Protein AF-A0A9D7DU25-F1 (afdb_monomer)

Nearest PDB structures (foldseek):
  1uz5-assembly1_A  TM=8.873E-01  e=1.685E-05  Pyrococcus horikoshii OT3
  2nqr-assembly1_B  TM=8.112E-01  e=4.803E-06  Escherichia coli
  2nro-assembly1_B  TM=7.816E-01  e=1.211E-05  Escherichia coli
  1t3e-assembly1_A  TM=9.103E-01  e=1.394E-04  Rattus norvegicus
  1g8l-assembly1_B  TM=7.821E-01  e=3.261E-05  Escherichia coli

Foldseek 3Di:
DEEEEEDPQEDDPPDDHDPSHDYPPPVVVVQVVVVVVVNPDYHYHYAYPDPVRSVVRVVVRLVPDQWYFYHYDDDPPDDPPDDRDGHGNDDDDDD

Structure (mmCIF, N/CA/C/O backbone):
data_AF-A0A9D7DU25-F1
#
_entry.id   AF-A0A9D7DU25-F1
#
loop_
_atom_site.group_PDB
_atom_site.id
_atom_site.type_symbol
_atom_site.label_atom_id
_atom_site.label_alt_id
_atom_site.label_comp_id
_atom_site.label_asym_id
_atom_site.label_entity_id
_atom_site.label_seq_id
_atom_site.pdbx_PDB_ins_code
_atom_site.Cartn_x
_atom_site.Cartn_y
_atom_site.Cartn_z
_atom_site.occupancy
_atom_site.B_iso_or_equiv
_atom_site.auth_seq_id
_atom_site.auth_comp_id
_atom_site.auth_asym_id
_atom_site.auth_atom_id
_atom_site.pdbx_PDB_model_num
ATOM 1 N N . MET A 1 1 ? -6.248 4.552 8.624 1.00 85.44 1 MET A N 1
ATOM 2 C CA . MET A 1 1 ? -5.048 3.680 8.504 1.00 85.44 1 MET A CA 1
ATOM 3 C C . MET A 1 1 ? -4.391 3.951 7.158 1.00 85.44 1 MET A C 1
ATOM 5 O O . MET A 1 1 ? -5.100 4.348 6.243 1.00 85.44 1 MET A O 1
ATOM 9 N N . ALA A 1 2 ? -3.080 3.753 7.019 1.00 89.56 2 ALA A N 1
ATOM 10 C CA . ALA A 1 2 ? -2.384 3.869 5.741 1.00 89.56 2 ALA A CA 1
ATOM 11 C C . ALA A 1 2 ? -1.564 2.615 5.403 1.00 89.56 2 ALA A C 1
ATOM 13 O O . ALA A 1 2 ? -0.956 1.997 6.280 1.00 89.56 2 ALA A O 1
ATOM 14 N N . LEU A 1 3 ? -1.528 2.274 4.118 1.00 88.38 3 LEU A N 1
ATOM 15 C CA . LEU A 1 3 ? -0.688 1.245 3.521 1.00 88.38 3 LEU A CA 1
ATOM 16 C C . LEU A 1 3 ? 0.363 1.907 2.629 1.00 88.38 3 LEU A C 1
ATOM 18 O O . LEU A 1 3 ? 0.022 2.661 1.722 1.00 88.38 3 LEU A O 1
ATOM 22 N N . VAL A 1 4 ? 1.635 1.609 2.860 1.00 88.12 4 VAL A N 1
ATOM 23 C CA . VAL A 1 4 ? 2.750 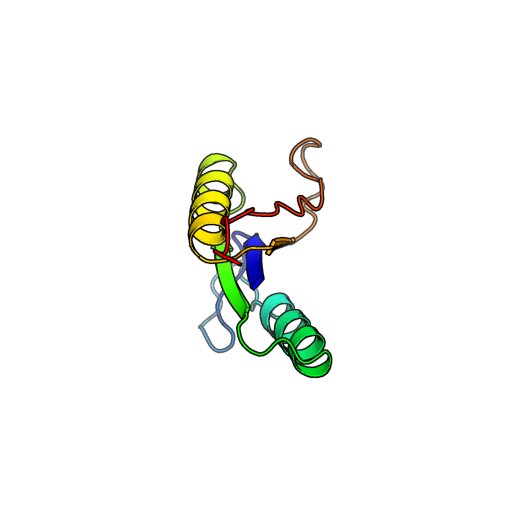2.031 2.009 1.00 88.12 4 VAL A CA 1
ATOM 24 C C . VAL A 1 4 ? 3.223 0.817 1.223 1.00 88.12 4 VAL A C 1
ATOM 26 O O . VAL A 1 4 ? 3.803 -0.111 1.784 1.00 88.12 4 VAL A O 1
ATOM 29 N N . ILE A 1 5 ? 2.945 0.811 -0.074 1.00 86.12 5 ILE A N 1
ATOM 30 C CA . ILE A 1 5 ? 3.330 -0.262 -0.980 1.00 86.12 5 ILE A CA 1
ATOM 31 C C . ILE A 1 5 ? 4.723 0.040 -1.545 1.00 86.12 5 ILE A C 1
ATOM 33 O O . ILE A 1 5 ? 4.929 1.132 -2.077 1.00 86.12 5 ILE A O 1
ATOM 37 N N . THR A 1 6 ? 5.675 -0.890 -1.450 1.00 84.12 6 THR A N 1
ATOM 38 C CA . THR A 1 6 ? 7.030 -0.711 -2.001 1.00 84.12 6 THR A CA 1
ATOM 39 C C . THR A 1 6 ? 7.320 -1.692 -3.129 1.00 84.12 6 THR A C 1
ATOM 41 O O . THR A 1 6 ? 7.087 -2.894 -3.000 1.00 84.12 6 THR A O 1
ATOM 44 N N . GLY A 1 7 ? 7.858 -1.174 -4.228 1.00 78.31 7 GLY A N 1
ATOM 45 C CA . GLY A 1 7 ? 8.258 -1.965 -5.390 1.00 78.31 7 GLY A CA 1
ATOM 46 C C . GLY A 1 7 ? 8.389 -1.067 -6.610 1.00 78.31 7 GLY A C 1
ATOM 47 O O . GLY A 1 7 ? 7.432 -0.407 -7.011 1.00 78.31 7 GLY A O 1
ATOM 48 N N . SER A 1 8 ? 9.585 -1.002 -7.183 1.00 78.50 8 SER A N 1
ATOM 49 C CA . SER A 1 8 ? 9.861 -0.228 -8.403 1.00 78.50 8 SER A CA 1
ATOM 50 C C . SER A 1 8 ? 9.195 -0.812 -9.653 1.00 78.50 8 SER A C 1
ATOM 52 O O . SER A 1 8 ? 8.994 -0.104 -10.636 1.00 78.50 8 SER A O 1
ATOM 54 N N . GLU A 1 9 ? 8.854 -2.093 -9.597 1.00 78.56 9 GLU A N 1
ATOM 55 C CA . GLU A 1 9 ? 8.199 -2.889 -10.628 1.00 78.56 9 GLU A CA 1
ATOM 56 C C . GLU A 1 9 ? 6.672 -2.736 -10.634 1.00 78.56 9 GLU A C 1
ATOM 58 O O . GLU A 1 9 ? 6.021 -3.137 -11.595 1.00 78.56 9 GLU A O 1
ATOM 63 N N . LEU A 1 10 ? 6.086 -2.172 -9.574 1.00 80.00 10 LEU A N 1
ATOM 64 C CA . LEU A 1 10 ? 4.640 -2.161 -9.377 1.00 80.00 10 LEU A CA 1
ATOM 65 C C . LEU A 1 10 ? 3.967 -1.035 -10.166 1.00 80.00 10 LEU A C 1
ATOM 67 O O . LEU A 1 10 ? 4.303 0.142 -10.019 1.00 80.00 10 LEU A O 1
ATOM 71 N N . VAL A 1 11 ? 2.946 -1.391 -10.941 1.00 81.38 11 VAL A N 1
ATOM 72 C CA . VAL A 1 11 ? 2.057 -0.443 -11.625 1.00 81.38 11 VAL A CA 1
ATOM 73 C C . VAL A 1 11 ? 0.591 -0.708 -11.288 1.00 81.38 11 VAL A C 1
ATOM 75 O O . VAL A 1 11 ? 0.217 -1.798 -10.858 1.00 81.38 11 VAL A O 1
ATOM 78 N N . ALA A 1 12 ? -0.264 0.301 -11.466 1.00 79.06 12 ALA A N 1
ATOM 79 C CA . ALA A 1 12 ? -1.695 0.159 -1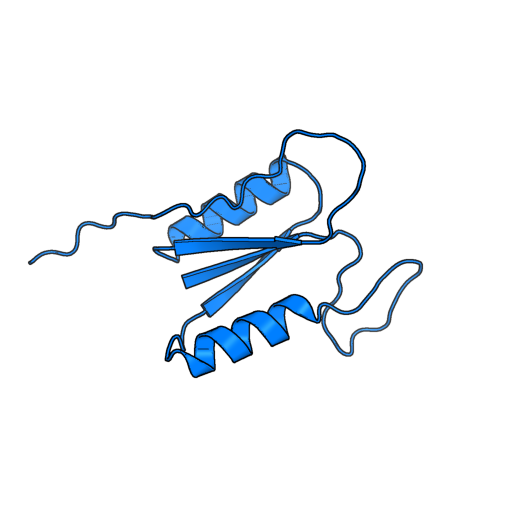1.206 1.00 79.06 12 ALA A CA 1
ATOM 80 C C . ALA A 1 12 ? -2.314 -0.947 -12.089 1.00 79.06 12 ALA A C 1
ATOM 82 O O . ALA A 1 12 ? -1.960 -1.044 -13.269 1.00 79.06 12 ALA A O 1
ATOM 83 N N . PRO A 1 13 ? -3.250 -1.763 -11.567 1.00 79.88 13 PRO A N 1
ATOM 84 C CA . PRO A 1 13 ? -3.952 -2.745 -12.383 1.00 79.88 13 PRO A CA 1
ATOM 85 C C . PRO A 1 13 ? -4.634 -2.105 -13.590 1.00 79.88 13 PRO A C 1
ATOM 87 O O . PRO A 1 13 ? -5.274 -1.060 -13.476 1.00 79.88 13 PRO A O 1
ATOM 90 N N . GLY A 1 14 ? -4.485 -2.739 -14.752 1.00 81.12 14 GLY A N 1
ATOM 91 C CA . GLY A 1 14 ? -5.030 -2.245 -16.018 1.00 81.12 14 GLY A CA 1
ATOM 92 C C . GLY A 1 14 ? -4.149 -1.223 -16.742 1.00 81.12 14 GLY A C 1
ATOM 93 O O . GLY A 1 14 ? -4.432 -0.908 -17.896 1.00 81.12 14 GLY A O 1
ATOM 94 N N . ALA A 1 15 ? -3.060 -0.744 -16.129 1.00 83.50 15 ALA A N 1
ATOM 95 C CA . ALA A 1 15 ? -2.046 0.016 -16.852 1.00 83.50 15 ALA A CA 1
ATOM 96 C C . ALA A 1 15 ? -1.239 -0.909 -17.790 1.00 83.50 15 ALA A C 1
ATOM 98 O O . ALA A 1 15 ? -1.019 -2.078 -17.444 1.00 83.50 15 ALA A O 1
ATOM 99 N N . PRO A 1 16 ? -0.766 -0.412 -18.950 1.00 84.25 16 PRO A N 1
ATOM 100 C CA . PRO A 1 16 ? 0.171 -1.149 -19.794 1.00 84.25 16 PRO A CA 1
ATOM 101 C C . PRO A 1 16 ? 1.435 -1.508 -19.006 1.00 84.25 16 PRO A C 1
ATOM 103 O O . PRO A 1 16 ? 1.997 -0.652 -18.322 1.00 84.25 16 PRO A O 1
ATOM 106 N N . LEU A 1 17 ? 1.877 -2.762 -19.104 1.00 85.88 17 LEU A N 1
ATOM 107 C CA . LEU A 1 17 ? 3.117 -3.221 -18.479 1.00 85.88 17 LEU A CA 1
ATOM 108 C C . LEU A 1 17 ? 4.305 -2.887 -19.387 1.00 85.88 17 LEU A C 1
ATOM 110 O O . LEU A 1 17 ? 4.311 -3.261 -20.559 1.00 85.88 17 LEU A O 1
ATOM 114 N N . GLY A 1 18 ? 5.299 -2.187 -18.845 1.00 81.69 18 GLY A N 1
ATOM 115 C CA . GLY A 1 18 ? 6.632 -2.094 -19.434 1.00 81.69 18 GLY A CA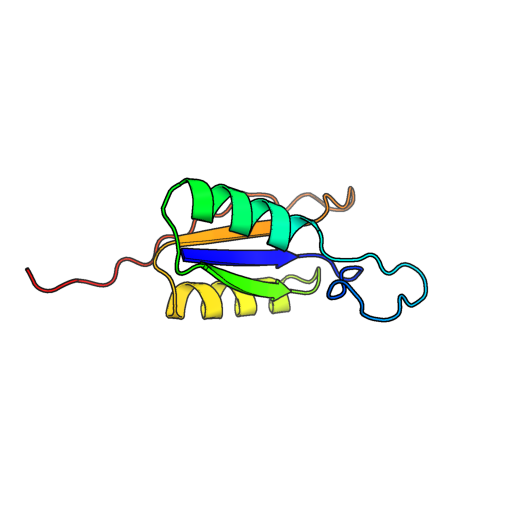 1
ATOM 116 C C . GLY A 1 18 ? 7.505 -3.302 -19.083 1.00 81.69 18 GLY A C 1
ATOM 117 O O . GLY A 1 18 ? 7.100 -4.193 -18.331 1.00 81.69 18 GLY A O 1
ATOM 118 N N . ASP A 1 19 ? 8.733 -3.313 -19.597 1.00 78.38 19 ASP A N 1
ATOM 119 C CA . ASP A 1 19 ? 9.694 -4.377 -19.303 1.00 78.38 19 ASP A CA 1
ATOM 120 C C . ASP A 1 19 ? 9.970 -4.468 -17.793 1.00 78.38 19 ASP A C 1
ATOM 122 O O . ASP A 1 19 ? 10.276 -3.472 -17.135 1.00 78.38 19 ASP A O 1
ATOM 126 N N . ALA A 1 20 ? 9.849 -5.684 -17.251 1.00 82.06 20 ALA A N 1
ATOM 127 C CA . ALA A 1 20 ? 9.995 -6.013 -15.830 1.00 82.06 20 ALA A CA 1
ATOM 128 C C . ALA A 1 20 ? 8.972 -5.364 -14.868 1.00 82.06 20 ALA A C 1
ATOM 130 O O . ALA A 1 20 ? 9.190 -5.389 -13.657 1.00 82.06 20 ALA A O 1
ATOM 131 N N . GLN A 1 21 ? 7.851 -4.826 -15.367 1.00 84.12 21 GLN A N 1
ATOM 132 C CA . GLN A 1 21 ? 6.754 -4.338 -14.522 1.00 84.12 21 GLN A CA 1
ATOM 133 C C . GLN A 1 21 ? 5.693 -5.413 -14.262 1.00 84.12 21 GLN A C 1
ATOM 135 O O . GLN A 1 21 ? 5.426 -6.270 -15.104 1.00 84.12 21 GLN A O 1
ATOM 140 N N . ILE A 1 22 ? 5.044 -5.328 -13.103 1.00 84.31 22 ILE A N 1
ATOM 141 C CA . ILE A 1 22 ? 3.925 -6.183 -12.697 1.00 84.31 22 ILE A CA 1
ATOM 142 C C . ILE A 1 22 ? 2.805 -5.329 -12.091 1.00 84.31 22 ILE A C 1
ATOM 144 O O . ILE A 1 22 ? 3.044 -4.244 -11.557 1.00 84.31 22 ILE A O 1
ATOM 148 N N . TRP A 1 23 ? 1.563 -5.807 -12.152 1.00 84.56 23 TRP A N 1
ATOM 149 C CA . TRP A 1 23 ? 0.447 -5.115 -11.505 1.00 84.56 23 TRP A CA 1
ATOM 150 C C . TRP A 1 23 ? 0.509 -5.238 -9.977 1.00 84.56 23 TRP A C 1
ATOM 152 O O . TRP A 1 23 ? 0.800 -6.302 -9.433 1.00 84.56 23 TRP A O 1
ATOM 162 N N . ASP A 1 24 ? 0.168 -4.154 -9.282 1.00 84.25 24 ASP A N 1
ATOM 163 C CA . ASP A 1 24 ? 0.004 -4.119 -7.828 1.00 84.25 24 ASP A CA 1
ATOM 164 C C . ASP A 1 24 ? -1.269 -4.874 -7.419 1.00 84.25 24 ASP A C 1
ATOM 166 O O . ASP A 1 24 ? -2.361 -4.310 -7.400 1.00 84.25 24 ASP A O 1
ATOM 170 N N . SER A 1 25 ? -1.138 -6.163 -7.098 1.00 81.00 25 SER A N 1
ATOM 171 C CA . SER A 1 25 ? -2.219 -6.982 -6.529 1.00 81.00 25 SER A CA 1
ATOM 172 C C . SER A 1 25 ? -2.322 -6.857 -5.007 1.00 81.00 25 SER A C 1
ATOM 174 O O . SER A 1 25 ? -3.399 -7.028 -4.431 1.00 81.00 25 SER A O 1
ATOM 176 N N . ASN A 1 26 ? -1.204 -6.562 -4.340 1.00 80.75 26 ASN A N 1
ATOM 177 C CA . ASN A 1 26 ? -1.102 -6.601 -2.882 1.00 80.75 26 ASN A CA 1
ATOM 178 C C . ASN A 1 26 ? -1.928 -5.501 -2.229 1.00 80.75 26 ASN A C 1
ATOM 180 O O . ASN A 1 26 ? -2.579 -5.753 -1.216 1.00 80.75 26 ASN A O 1
ATOM 184 N N . ARG A 1 27 ? -1.951 -4.301 -2.819 1.00 83.69 27 ARG A N 1
ATOM 185 C CA . ARG A 1 27 ? -2.810 -3.216 -2.342 1.00 83.69 27 ARG A CA 1
ATOM 186 C C . ARG A 1 27 ? -4.273 -3.629 -2.312 1.00 83.69 27 ARG A C 1
ATOM 188 O O . ARG A 1 27 ? -4.940 -3.411 -1.312 1.00 83.69 27 ARG A O 1
ATOM 195 N N . PHE A 1 28 ? -4.759 -4.246 -3.383 1.00 84.12 28 PHE A N 1
ATOM 196 C CA . PHE A 1 28 ? -6.165 -4.628 -3.504 1.00 84.12 28 PHE A CA 1
ATOM 197 C C . PHE A 1 28 ? -6.528 -5.732 -2.516 1.00 84.12 28 PHE A C 1
ATOM 199 O O . PHE A 1 28 ? -7.537 -5.615 -1.828 1.00 84.12 28 PHE A O 1
ATOM 206 N N . ALA A 1 29 ? -5.678 -6.756 -2.390 1.00 85.25 29 ALA A N 1
ATOM 207 C CA . ALA A 1 29 ? -5.892 -7.840 -1.437 1.00 85.25 29 ALA A CA 1
ATOM 208 C C . ALA A 1 29 ? -5.902 -7.342 0.018 1.00 85.25 29 ALA A C 1
ATOM 210 O O . ALA A 1 29 ? -6.784 -7.708 0.791 1.00 85.25 29 ALA A O 1
ATOM 211 N N . LEU A 1 30 ? -4.949 -6.478 0.389 1.00 85.38 30 LEU A N 1
ATOM 212 C CA . LEU A 1 30 ? -4.862 -5.927 1.743 1.00 85.38 30 LEU A CA 1
ATOM 213 C C . LEU A 1 30 ? -6.012 -4.971 2.050 1.00 85.38 30 LEU A C 1
ATOM 215 O O . LEU A 1 30 ? -6.589 -5.059 3.129 1.00 85.38 30 LEU A O 1
ATOM 219 N N . THR A 1 31 ? -6.366 -4.086 1.117 1.00 86.62 31 THR A N 1
ATOM 220 C CA . THR A 1 31 ? -7.515 -3.192 1.292 1.00 86.62 31 THR A CA 1
ATOM 221 C C . THR A 1 31 ? -8.799 -3.998 1.456 1.00 86.62 31 THR A C 1
ATOM 223 O O . THR A 1 31 ? -9.526 -3.739 2.404 1.00 86.62 31 THR A O 1
ATOM 226 N N . ALA A 1 32 ? -9.040 -5.017 0.621 1.00 87.38 32 ALA A N 1
ATOM 227 C CA . ALA A 1 32 ? -10.219 -5.876 0.743 1.00 87.38 32 ALA A CA 1
ATOM 228 C C . ALA A 1 32 ? -10.273 -6.596 2.101 1.00 87.38 32 ALA A C 1
ATOM 230 O O . ALA A 1 32 ? -11.279 -6.513 2.798 1.00 87.38 32 ALA A O 1
ATOM 231 N N . ALA A 1 33 ? -9.168 -7.217 2.524 1.00 87.12 33 ALA A N 1
ATOM 232 C CA . ALA A 1 33 ? -9.102 -7.908 3.811 1.00 87.12 33 ALA A CA 1
ATOM 233 C C . ALA A 1 33 ? -9.332 -6.967 5.007 1.00 87.12 33 ALA A C 1
ATOM 235 O O . ALA A 1 33 ? -9.942 -7.353 5.999 1.00 87.12 33 ALA A O 1
ATOM 236 N N . LEU A 1 34 ? -8.844 -5.727 4.934 1.00 86.69 34 LEU A N 1
ATOM 237 C CA . LEU A 1 34 ? -9.061 -4.729 5.981 1.00 86.69 34 LEU A CA 1
ATOM 238 C C . LEU A 1 34 ? -10.487 -4.157 5.943 1.00 86.69 34 LEU A C 1
ATOM 240 O O . LEU A 1 34 ? -11.054 -3.887 7.000 1.00 86.69 34 LEU A O 1
ATOM 244 N N . SER A 1 35 ? -11.088 -4.016 4.759 1.00 87.50 35 SER A N 1
ATOM 245 C CA . SER A 1 35 ? -12.500 -3.650 4.615 1.00 87.50 35 SER A CA 1
ATOM 246 C C . SER A 1 35 ? -13.423 -4.714 5.210 1.00 87.50 35 SER A C 1
ATOM 248 O O . SER A 1 35 ? -14.347 -4.356 5.934 1.00 87.50 35 SER A O 1
ATOM 250 N N . ASP A 1 36 ? -13.120 -6.003 5.028 1.00 89.12 36 ASP A N 1
ATOM 251 C CA . ASP A 1 36 ? -13.850 -7.105 5.679 1.00 89.12 36 ASP A CA 1
ATOM 252 C C . ASP A 1 36 ? -13.762 -7.049 7.218 1.00 89.12 36 ASP A C 1
ATOM 254 O O . ASP A 1 36 ? -14.650 -7.533 7.920 1.00 89.12 36 ASP A O 1
ATOM 258 N N . LEU A 1 37 ? -12.714 -6.419 7.761 1.00 88.44 37 LEU A N 1
ATOM 259 C CA . LEU A 1 37 ? -12.545 -6.155 9.196 1.00 88.44 37 LEU A CA 1
ATOM 260 C C . LEU A 1 37 ? -13.203 -4.838 9.659 1.00 88.44 37 LEU A C 1
ATOM 262 O O . LEU A 1 37 ? -13.031 -4.445 10.813 1.00 88.44 37 LEU A O 1
ATOM 266 N N . GLY A 1 38 ? -13.943 -4.150 8.784 1.00 89.56 38 GLY A N 1
ATOM 267 C CA . GLY A 1 38 ? -14.630 -2.888 9.080 1.00 89.56 38 GLY A CA 1
ATOM 268 C C . GLY A 1 38 ? -13.747 -1.639 8.983 1.00 89.56 38 GLY A C 1
ATOM 269 O O . GLY A 1 38 ? -14.125 -0.574 9.469 1.00 89.56 38 GLY A O 1
ATOM 270 N N . I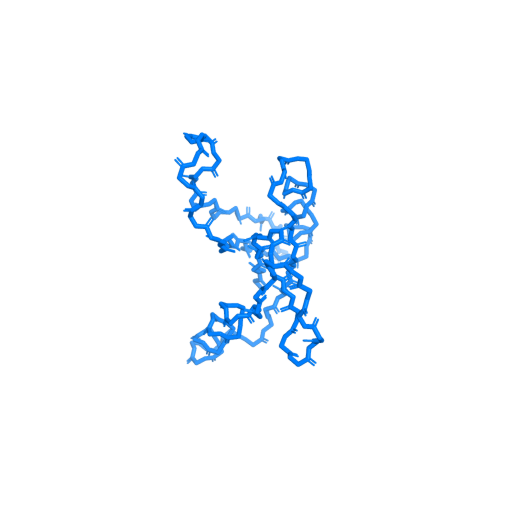LE A 1 39 ? -12.558 -1.739 8.379 1.00 86.38 39 ILE A N 1
ATOM 271 C CA . ILE A 1 39 ? -11.668 -0.595 8.156 1.00 86.38 39 ILE A CA 1
ATOM 272 C C . ILE A 1 39 ? -11.934 -0.044 6.751 1.00 86.38 39 ILE A C 1
ATOM 274 O O . ILE A 1 39 ? -11.381 -0.517 5.761 1.00 86.38 39 ILE A O 1
ATOM 278 N N . GLU A 1 40 ? -12.778 0.980 6.663 1.00 80.56 40 GLU A N 1
ATOM 279 C CA . GLU A 1 40 ? -13.232 1.526 5.373 1.00 80.56 40 GLU A CA 1
ATOM 280 C C . GLU A 1 40 ? -12.337 2.657 4.832 1.00 80.56 40 GLU A C 1
ATOM 282 O O . GLU A 1 40 ? -12.244 2.873 3.625 1.00 80.56 40 GLU A O 1
ATOM 287 N N . HIS A 1 41 ? -11.615 3.365 5.707 1.00 84.44 41 HIS A N 1
ATOM 288 C CA . HIS A 1 41 ? -10.768 4.504 5.332 1.00 84.44 41 HIS A CA 1
ATOM 289 C C . HIS A 1 41 ? -9.278 4.138 5.359 1.00 84.44 41 HIS A C 1
ATOM 291 O O . HIS A 1 41 ? -8.541 4.435 6.313 1.00 84.44 41 HIS A O 1
ATOM 297 N N . ILE A 1 42 ? -8.843 3.465 4.293 1.00 87.69 42 ILE A N 1
ATOM 298 C CA . ILE A 1 42 ? -7.455 3.038 4.097 1.00 87.69 42 ILE A CA 1
ATOM 299 C C . ILE A 1 42 ? -6.807 3.919 3.034 1.00 87.69 42 ILE A C 1
ATOM 301 O O . ILE A 1 42 ? -7.148 3.856 1.855 1.00 87.69 42 ILE A O 1
ATOM 305 N N . LEU A 1 43 ? -5.841 4.728 3.455 1.00 89.06 43 LEU A N 1
ATOM 306 C CA . LEU A 1 43 ? -4.995 5.493 2.547 1.00 89.06 43 LEU A CA 1
ATOM 307 C C . LEU A 1 43 ? -3.944 4.563 1.948 1.00 89.06 43 LEU A C 1
ATOM 309 O O . LEU A 1 43 ? -3.379 3.729 2.653 1.00 89.06 43 LEU A O 1
ATOM 313 N N . THR A 1 44 ? -3.652 4.703 0.659 1.00 87.69 44 THR A N 1
ATOM 314 C CA . THR A 1 44 ? -2.626 3.885 0.001 1.00 87.69 44 THR A CA 1
ATOM 315 C C . THR A 1 44 ? -1.591 4.772 -0.658 1.00 87.69 44 THR A C 1
ATOM 317 O O . THR A 1 44 ? -1.944 5.629 -1.467 1.00 87.69 44 THR A O 1
ATOM 320 N N . TYR A 1 45 ? -0.325 4.511 -0.370 1.00 86.50 45 TYR A N 1
ATOM 321 C CA . TYR A 1 45 ? 0.815 5.191 -0.960 1.00 86.50 45 TYR A CA 1
ATOM 322 C C . TYR A 1 45 ? 1.693 4.175 -1.686 1.00 86.50 45 TYR A C 1
ATOM 324 O O . TYR A 1 45 ? 1.744 3.009 -1.302 1.00 86.50 45 TYR A O 1
ATOM 332 N N . ALA A 1 46 ? 2.388 4.616 -2.730 1.00 85.44 46 ALA A N 1
ATOM 333 C CA . ALA A 1 46 ? 3.381 3.814 -3.434 1.00 85.44 46 ALA A CA 1
ATOM 334 C C . ALA A 1 46 ? 4.753 4.471 -3.297 1.00 85.44 46 ALA A C 1
ATOM 336 O O . ALA A 1 46 ? 4.884 5.678 -3.500 1.00 85.44 46 ALA A O 1
ATOM 337 N N . SER A 1 47 ? 5.768 3.672 -2.990 1.00 84.12 47 SER A N 1
ATOM 338 C CA . SER A 1 47 ? 7.158 4.105 -2.928 1.00 84.12 47 SER A CA 1
ATOM 339 C C . SER A 1 47 ? 8.035 3.230 -3.811 1.00 84.12 47 SER A C 1
ATOM 341 O O . SER A 1 47 ? 7.857 2.013 -3.899 1.00 84.12 47 SER A O 1
ATOM 343 N N . LYS A 1 48 ? 9.043 3.859 -4.415 1.00 78.94 48 LYS A N 1
ATOM 344 C CA . LYS A 1 48 ? 10.176 3.151 -5.013 1.00 78.94 48 LYS A CA 1
ATOM 345 C C . LYS A 1 48 ? 11.022 2.498 -3.920 1.00 78.94 48 LYS A C 1
ATOM 347 O O . LYS A 1 48 ? 10.936 2.888 -2.751 1.00 78.94 48 LYS A O 1
ATOM 352 N N . ASP A 1 49 ? 11.836 1.524 -4.318 1.00 72.81 49 ASP A N 1
ATOM 353 C CA . ASP A 1 49 ? 12.726 0.780 -3.421 1.00 72.81 49 ASP A CA 1
ATOM 354 C C . ASP A 1 49 ? 14.023 1.558 -3.127 1.00 72.81 49 ASP A C 1
ATOM 356 O O . ASP A 1 49 ? 15.141 1.092 -3.330 1.00 72.81 49 ASP A O 1
ATOM 360 N N . ASP A 1 50 ? 13.871 2.810 -2.693 1.00 81.06 50 ASP A N 1
ATOM 361 C CA . ASP A 1 50 ? 14.968 3.633 -2.206 1.00 81.06 50 ASP A CA 1
ATOM 362 C C . ASP A 1 50 ? 14.612 4.242 -0.848 1.00 81.06 50 ASP A C 1
ATOM 364 O O . ASP A 1 50 ? 13.463 4.582 -0.548 1.00 81.06 50 ASP A O 1
ATOM 368 N N . ARG A 1 51 ? 15.629 4.359 0.009 1.00 78.81 51 ARG A N 1
ATOM 369 C CA . ARG A 1 51 ? 15.455 4.740 1.414 1.00 78.81 51 ARG A CA 1
ATOM 370 C C . ARG A 1 51 ? 14.802 6.113 1.570 1.00 78.81 51 ARG A C 1
ATOM 372 O O . ARG A 1 51 ? 14.013 6.300 2.494 1.00 78.81 51 ARG A O 1
ATOM 379 N N . GLN A 1 52 ? 15.158 7.069 0.716 1.00 84.06 52 GLN A N 1
ATOM 380 C CA . GLN A 1 52 ? 14.711 8.450 0.851 1.00 84.06 52 GLN A CA 1
ATOM 381 C C . GLN A 1 52 ? 13.243 8.588 0.448 1.00 84.06 52 GLN A C 1
ATOM 383 O O . GLN A 1 52 ? 12.461 9.185 1.191 1.00 84.06 52 GLN A O 1
ATOM 388 N N . THR A 1 53 ? 12.848 7.979 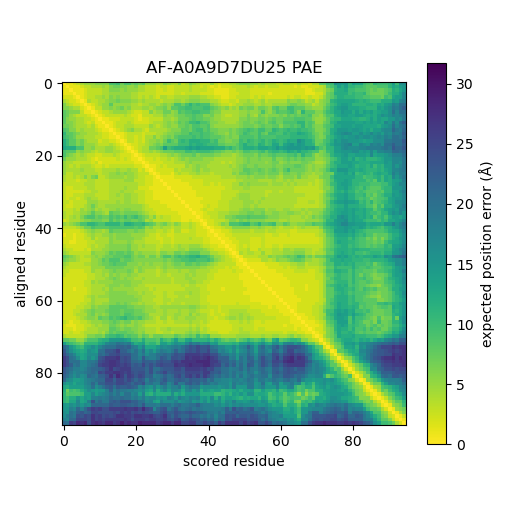-0.670 1.00 83.69 53 THR A N 1
ATOM 389 C CA . THR A 1 53 ? 11.451 7.938 -1.112 1.00 83.69 53 THR A CA 1
ATOM 390 C C . THR A 1 53 ? 10.587 7.201 -0.099 1.00 83.69 53 THR A C 1
ATOM 392 O O . THR A 1 53 ? 9.547 7.727 0.294 1.00 83.69 53 THR A O 1
ATOM 395 N N . LEU A 1 54 ? 11.048 6.054 0.414 1.00 84.06 54 LEU A N 1
ATOM 396 C CA . LEU A 1 54 ? 10.305 5.297 1.422 1.00 84.06 54 LEU A CA 1
ATOM 397 C C . LEU A 1 54 ? 10.107 6.103 2.708 1.00 84.06 54 LEU A C 1
ATOM 399 O O . LEU A 1 54 ? 9.000 6.158 3.240 1.00 84.06 54 LEU A O 1
ATOM 403 N N . GLN A 1 55 ? 11.157 6.766 3.194 1.00 85.88 55 GLN A N 1
ATOM 404 C CA . GLN A 1 55 ? 11.070 7.595 4.393 1.00 85.88 55 GLN A CA 1
ATOM 405 C C . GLN A 1 55 ? 10.081 8.752 4.209 1.00 85.88 55 GLN A C 1
ATOM 407 O O . GLN A 1 55 ? 9.234 8.968 5.074 1.00 85.88 55 GLN A O 1
ATOM 412 N N . ASN A 1 56 ? 10.145 9.462 3.082 1.00 88.19 56 ASN A N 1
ATOM 413 C CA . ASN A 1 56 ? 9.217 10.554 2.787 1.00 88.19 56 ASN A CA 1
ATOM 414 C C . ASN A 1 56 ? 7.771 10.054 2.688 1.00 88.19 56 ASN A C 1
ATOM 416 O O . ASN A 1 56 ? 6.864 10.672 3.240 1.00 88.19 56 ASN A O 1
ATOM 420 N N . CYS A 1 57 ? 7.571 8.904 2.046 1.00 88.19 57 CYS A N 1
ATOM 421 C CA . CYS A 1 57 ? 6.268 8.276 1.883 1.00 88.19 57 CYS A CA 1
ATOM 422 C C . CYS A 1 57 ? 5.658 7.866 3.235 1.00 88.19 57 CYS A C 1
ATOM 424 O O . CYS A 1 57 ? 4.496 8.155 3.510 1.00 88.19 57 CYS A O 1
ATOM 426 N N . ILE A 1 58 ? 6.462 7.276 4.127 1.00 86.62 58 ILE A N 1
ATOM 427 C CA . ILE A 1 58 ? 6.038 6.942 5.494 1.00 86.62 58 ILE A CA 1
ATOM 428 C C . ILE A 1 58 ? 5.694 8.207 6.290 1.00 86.62 58 ILE A C 1
ATOM 430 O O . ILE A 1 58 ? 4.696 8.216 7.005 1.00 86.62 58 ILE A O 1
ATOM 434 N N . LEU A 1 59 ? 6.487 9.277 6.173 1.00 89.19 59 LEU A N 1
ATOM 435 C CA . LEU A 1 59 ? 6.212 10.542 6.864 1.00 89.19 59 LEU A CA 1
ATOM 436 C C . LEU A 1 59 ? 4.899 11.180 6.395 1.00 89.19 59 LEU A C 1
ATOM 438 O O . LEU A 1 59 ? 4.123 11.651 7.224 1.00 89.19 59 LEU A O 1
ATOM 442 N N . GLN A 1 60 ? 4.624 11.151 5.090 1.00 89.44 60 GLN A N 1
ATOM 443 C CA . GLN A 1 60 ? 3.343 11.594 4.535 1.00 89.44 60 GLN A CA 1
ATOM 444 C C . GLN A 1 60 ? 2.185 10.735 5.055 1.00 89.44 60 GLN A C 1
ATOM 446 O O . GLN A 1 60 ? 1.207 11.269 5.570 1.00 89.44 60 GLN A O 1
ATOM 451 N N . ALA A 1 61 ? 2.333 9.409 5.025 1.00 88.56 61 ALA A N 1
ATOM 452 C CA . ALA A 1 61 ? 1.321 8.489 5.533 1.00 88.56 61 ALA A CA 1
ATOM 453 C C . ALA A 1 61 ? 1.029 8.700 7.029 1.00 88.56 61 ALA A C 1
ATOM 455 O O . ALA A 1 61 ? -0.128 8.677 7.442 1.00 88.56 61 ALA A O 1
ATOM 456 N N . LEU A 1 62 ? 2.060 8.959 7.841 1.00 88.94 62 LEU A N 1
ATOM 457 C CA . LEU A 1 62 ? 1.909 9.265 9.267 1.00 88.94 62 LEU A CA 1
ATOM 458 C C . LEU A 1 62 ? 1.223 10.607 9.514 1.00 88.94 62 LEU A C 1
ATOM 460 O O . LEU A 1 62 ? 0.560 10.769 10.537 1.00 88.94 62 LEU A O 1
ATOM 464 N N . HIS A 1 63 ? 1.358 11.573 8.604 1.00 89.62 63 HIS A N 1
ATOM 465 C CA . HIS A 1 63 ? 0.637 12.835 8.720 1.00 89.62 63 HIS A CA 1
ATOM 466 C C . HIS A 1 63 ? -0.875 12.617 8.622 1.00 89.62 63 HIS A C 1
ATOM 468 O O . HIS A 1 63 ? -1.633 13.289 9.317 1.00 89.62 63 HIS A O 1
ATOM 474 N N . GLU A 1 64 ? -1.321 11.646 7.826 1.00 87.31 64 GLU A N 1
ATOM 475 C CA . GLU A 1 64 ? -2.737 11.437 7.518 1.00 87.31 64 GLU A CA 1
ATOM 476 C C . GLU A 1 64 ? -3.378 10.270 8.288 1.00 87.31 64 GLU A C 1
ATOM 478 O O . GLU A 1 64 ? -4.587 10.294 8.510 1.00 87.31 64 GLU A O 1
ATOM 483 N N . ALA A 1 65 ? -2.593 9.298 8.767 1.00 86.19 65 ALA A N 1
ATOM 484 C CA . ALA A 1 65 ? -3.089 8.114 9.465 1.00 86.19 65 ALA A CA 1
ATOM 485 C C . ALA A 1 65 ? -2.401 7.848 10.813 1.00 86.19 65 ALA A C 1
ATOM 487 O O . ALA A 1 65 ? -1.197 8.039 10.977 1.00 86.19 65 ALA A O 1
ATOM 488 N N . ASP A 1 66 ? -3.166 7.286 11.752 1.00 83.62 66 ASP A N 1
ATOM 489 C CA . ASP A 1 66 ? -2.656 6.877 13.067 1.00 83.62 66 ASP A CA 1
ATOM 490 C C . ASP A 1 66 ? -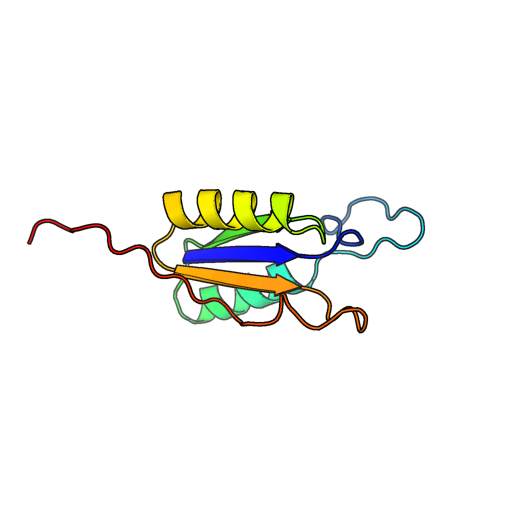1.835 5.597 13.024 1.00 83.62 66 ASP A C 1
ATOM 492 O O . ASP A 1 66 ? -1.060 5.351 13.935 1.00 83.62 66 ASP A O 1
ATOM 496 N N . VAL A 1 67 ? -2.006 4.773 11.991 1.00 83.75 67 VAL A N 1
ATOM 497 C CA . VAL A 1 67 ? -1.281 3.515 11.799 1.00 83.75 67 VAL A CA 1
ATOM 498 C C . VAL A 1 67 ? -0.838 3.437 10.351 1.00 83.75 67 VAL A C 1
ATOM 500 O O . VAL A 1 67 ? -1.678 3.523 9.450 1.00 83.75 67 VAL A O 1
ATOM 503 N N . VAL A 1 68 ? 0.462 3.234 10.143 1.00 86.50 68 VAL A N 1
ATOM 504 C CA . VAL A 1 68 ? 1.059 2.976 8.829 1.00 86.50 68 VAL A CA 1
ATOM 505 C C . VAL A 1 68 ? 1.590 1.548 8.790 1.00 86.50 68 VAL A C 1
ATOM 507 O O . VAL A 1 68 ? 2.328 1.138 9.684 1.00 86.50 68 VAL A O 1
ATOM 510 N N . SER A 1 69 ? 1.221 0.800 7.753 1.00 84.62 69 SER A N 1
ATOM 511 C CA . SER A 1 69 ? 1.749 -0.535 7.464 1.00 84.62 69 SER A CA 1
ATOM 512 C C . SER A 1 69 ? 2.430 -0.534 6.100 1.00 84.62 69 SER A C 1
ATOM 514 O O . SER A 1 69 ? 1.916 0.052 5.152 1.00 84.62 69 SER A O 1
ATOM 516 N N . THR A 1 70 ? 3.588 -1.175 5.985 1.00 82.56 70 THR A N 1
ATOM 517 C CA . THR A 1 70 ? 4.348 -1.259 4.732 1.00 82.56 70 THR A CA 1
ATOM 518 C C . THR A 1 70 ? 4.217 -2.653 4.126 1.00 82.56 70 THR A C 1
ATOM 520 O O . THR A 1 70 ? 4.404 -3.639 4.839 1.00 82.56 70 THR A O 1
ATOM 523 N N . SER A 1 71 ? 3.967 -2.754 2.823 1.00 76.31 71 SER A N 1
ATOM 524 C CA . SER A 1 71 ? 3.892 -4.027 2.094 1.00 76.31 71 SER A CA 1
ATOM 525 C C . SER A 1 71 ? 4.668 -3.929 0.787 1.00 76.31 71 SER A C 1
ATOM 527 O O . SER A 1 71 ? 4.426 -3.032 -0.007 1.00 76.31 71 SER A O 1
ATOM 529 N N . GLY A 1 72 ? 5.607 -4.834 0.535 1.00 67.69 72 GLY A N 1
ATOM 530 C CA . GLY A 1 72 ? 6.399 -4.785 -0.689 1.00 67.69 72 GLY A CA 1
ATOM 531 C C . GLY A 1 72 ? 7.260 -6.014 -0.911 1.00 67.69 72 GLY A C 1
ATOM 532 O O . GLY A 1 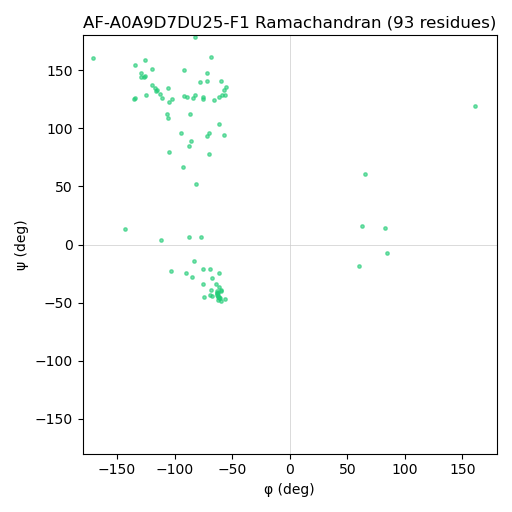72 ? 7.499 -6.795 0.014 1.00 67.69 72 GLY A O 1
ATOM 533 N N . GLY A 1 73 ? 7.669 -6.198 -2.168 1.00 55.91 73 GLY A N 1
ATOM 534 C CA . GLY A 1 73 ? 8.405 -7.364 -2.644 1.00 55.91 73 GLY A CA 1
ATOM 535 C C . GLY A 1 73 ? 9.698 -7.587 -1.863 1.00 55.91 73 GLY A C 1
ATOM 536 O O . GLY A 1 73 ? 10.518 -6.689 -1.692 1.00 55.91 73 GLY A O 1
ATOM 537 N N . ALA A 1 74 ? 9.885 -8.807 -1.369 1.00 48.44 74 ALA A N 1
ATOM 538 C CA . ALA A 1 74 ? 11.073 -9.221 -0.643 1.00 48.44 74 ALA A CA 1
ATOM 539 C C . ALA A 1 74 ? 12.288 -9.316 -1.586 1.00 48.44 74 ALA A C 1
ATOM 541 O O . ALA A 1 74 ? 12.695 -10.417 -1.947 1.00 48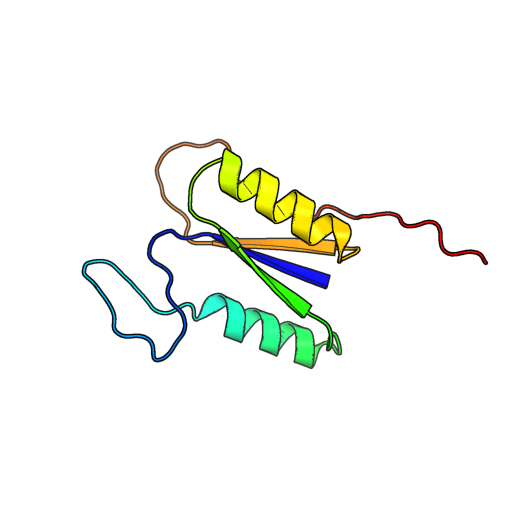.44 74 ALA A O 1
ATOM 542 N N . SER A 1 75 ? 12.911 -8.193 -1.953 1.00 41.09 75 SER A N 1
ATOM 543 C CA . SER A 1 75 ? 14.196 -8.233 -2.657 1.00 41.09 75 SER A CA 1
ATOM 544 C C . SER A 1 75 ? 15.267 -8.818 -1.729 1.00 41.09 75 SER A C 1
ATOM 546 O O . SER A 1 75 ? 15.431 -8.402 -0.578 1.00 41.09 75 SER A O 1
ATOM 548 N N . VAL A 1 76 ? 15.928 -9.875 -2.195 1.00 43.09 76 VAL A N 1
ATOM 549 C CA . VAL A 1 76 ? 16.914 -10.701 -1.473 1.00 43.09 76 VAL A CA 1
ATOM 550 C C . VAL A 1 76 ? 18.299 -10.042 -1.346 1.00 43.09 76 VAL A C 1
ATOM 552 O O . VAL A 1 76 ? 19.219 -10.661 -0.820 1.00 43.09 76 VAL A O 1
ATOM 555 N N . GLY A 1 77 ? 18.458 -8.781 -1.757 1.00 39.81 77 GLY A N 1
ATOM 556 C CA . GLY A 1 77 ? 19.686 -8.001 -1.574 1.00 39.81 77 GLY A CA 1
ATOM 557 C C . GLY A 1 77 ? 19.572 -6.992 -0.426 1.00 39.81 77 GLY A C 1
ATOM 558 O O . GLY A 1 77 ? 18.667 -6.169 -0.415 1.00 39.81 77 GLY A O 1
ATOM 559 N N . ASP A 1 78 ? 20.499 -7.048 0.531 1.00 39.22 78 ASP A N 1
ATOM 560 C CA . ASP A 1 78 ? 20.775 -6.012 1.544 1.00 39.22 78 ASP A CA 1
ATOM 561 C C . ASP A 1 78 ? 19.700 -5.687 2.608 1.00 39.22 78 ASP A C 1
ATOM 563 O O . ASP A 1 78 ? 19.270 -4.562 2.851 1.00 39.22 78 ASP A O 1
ATOM 567 N N . GLY A 1 79 ? 19.359 -6.707 3.392 1.00 44.47 79 GLY A N 1
ATOM 568 C CA . GLY A 1 79 ? 19.691 -6.763 4.827 1.00 44.47 79 GLY A CA 1
ATOM 569 C C . GLY A 1 79 ? 19.205 -5.725 5.862 1.00 44.47 79 GLY A C 1
ATOM 570 O O . GLY A 1 79 ? 19.268 -6.068 7.042 1.00 44.47 79 GLY A O 1
ATOM 571 N N . ARG A 1 80 ? 18.749 -4.494 5.563 1.00 40.72 80 ARG A N 1
ATOM 572 C CA . ARG A 1 80 ? 18.575 -3.469 6.637 1.00 40.72 80 ARG A CA 1
ATOM 573 C C . ARG A 1 80 ? 17.378 -2.505 6.571 1.00 40.72 80 ARG A C 1
ATOM 575 O O . ARG A 1 80 ? 17.339 -1.574 7.373 1.00 40.72 80 ARG A O 1
ATOM 582 N N . LEU A 1 81 ? 16.365 -2.733 5.730 1.00 42.53 81 LEU A N 1
ATOM 583 C CA . LEU A 1 81 ? 15.100 -1.957 5.771 1.00 42.53 81 LEU A CA 1
ATOM 584 C C . LEU A 1 81 ? 13.874 -2.780 6.225 1.00 42.53 81 LEU A C 1
ATOM 586 O O . LEU A 1 81 ? 12.759 -2.275 6.288 1.00 42.53 81 LEU A O 1
ATOM 590 N N . ARG A 1 82 ? 14.086 -4.049 6.598 1.00 52.62 82 ARG A N 1
ATOM 591 C CA . ARG A 1 82 ? 13.050 -5.068 6.839 1.00 52.62 82 ARG A CA 1
ATOM 592 C C . ARG A 1 82 ? 12.584 -5.157 8.297 1.00 52.62 82 ARG A C 1
ATOM 594 O O . ARG A 1 82 ? 12.779 -6.177 8.957 1.00 52.62 82 ARG A O 1
ATOM 601 N N . LYS A 1 83 ? 11.930 -4.122 8.810 1.00 36.66 83 LYS A N 1
ATOM 602 C CA . LYS A 1 83 ? 10.973 -4.312 9.910 1.00 36.66 83 LYS A CA 1
ATOM 603 C C . LYS A 1 83 ? 9.611 -3.909 9.380 1.00 36.66 83 LYS A C 1
ATOM 605 O O . LYS A 1 83 ? 9.506 -2.854 8.768 1.00 36.66 83 LYS A O 1
ATOM 610 N N . ALA A 1 84 ? 8.593 -4.743 9.605 1.00 43.47 84 ALA A N 1
ATOM 611 C CA . ALA A 1 84 ? 7.212 -4.282 9.565 1.00 43.47 84 ALA A CA 1
ATOM 612 C C . ALA A 1 84 ? 7.126 -3.142 10.586 1.00 43.47 84 ALA A C 1
ATOM 614 O O . ALA A 1 84 ? 7.073 -3.362 11.796 1.00 43.47 84 ALA A O 1
ATOM 615 N N . CYS A 1 85 ? 7.301 -1.920 10.098 1.00 44.78 85 CYS A N 1
ATOM 616 C CA . CYS A 1 85 ? 7.348 -0.733 10.921 1.00 44.78 85 CYS A CA 1
ATOM 617 C C . CYS A 1 85 ? 5.911 -0.273 11.073 1.00 44.78 85 CYS A C 1
ATOM 619 O O . CYS A 1 85 ? 5.443 0.577 10.324 1.00 44.78 85 CYS A O 1
ATOM 621 N N . THR A 1 86 ? 5.212 -0.855 12.043 1.00 51.47 86 THR A N 1
ATOM 622 C CA . THR A 1 86 ? 3.966 -0.275 12.529 1.00 51.47 86 THR A CA 1
ATOM 623 C C . THR A 1 86 ? 4.337 0.992 13.282 1.00 51.47 86 THR A C 1
ATOM 625 O O . THR A 1 86 ? 4.750 0.950 14.440 1.00 51.47 86 THR A 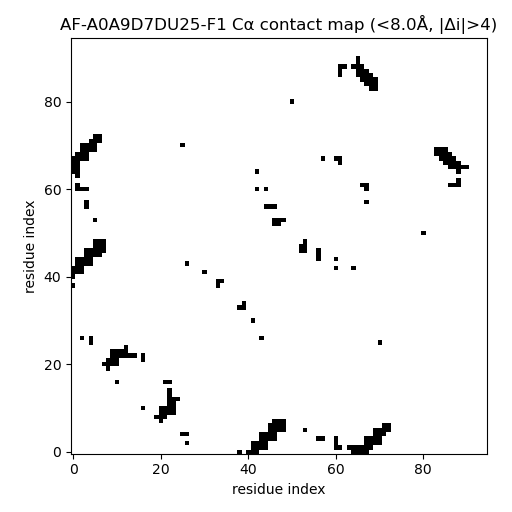O 1
ATOM 628 N N . ALA A 1 87 ? 4.265 2.123 12.594 1.00 59.12 87 ALA A N 1
ATOM 629 C CA . ALA A 1 87 ? 4.415 3.424 13.217 1.00 59.12 87 ALA A CA 1
ATOM 630 C C . ALA A 1 87 ? 3.023 3.921 13.612 1.00 59.12 87 ALA A C 1
ATOM 632 O O . ALA A 1 87 ? 2.106 3.914 12.787 1.00 59.12 87 ALA A O 1
ATOM 633 N N . SER A 1 88 ? 2.871 4.309 14.881 1.00 51.97 88 SER A N 1
ATOM 634 C CA . SER A 1 88 ? 1.631 4.880 15.394 1.00 51.97 88 SER A CA 1
ATOM 635 C C . SER A 1 88 ? 1.765 6.390 15.579 1.00 51.97 88 SER A C 1
ATOM 637 O O . SER A 1 88 ? 2.629 6.818 16.349 1.00 51.97 88 SER A O 1
ATOM 639 N N . ASN A 1 89 ? 0.916 7.191 14.938 1.00 57.81 89 ASN A N 1
ATOM 640 C CA . ASN A 1 89 ? 0.829 8.622 15.219 1.00 57.81 89 ASN A CA 1
ATOM 641 C C . ASN A 1 89 ? -0.144 8.838 16.391 1.00 57.81 89 ASN A C 1
ATOM 643 O O . ASN A 1 89 ? -1.334 8.570 16.265 1.00 57.81 89 ASN A O 1
ATOM 647 N N . ARG A 1 90 ? 0.341 9.282 17.558 1.00 54.91 90 ARG A N 1
ATOM 648 C CA . ARG A 1 90 ? -0.541 9.667 18.674 1.00 54.91 90 ARG A CA 1
ATOM 649 C C . ARG A 1 90 ? -0.963 11.121 18.490 1.00 54.91 90 ARG A C 1
ATOM 651 O O . ARG A 1 90 ? -0.309 12.017 19.021 1.00 54.91 90 ARG A O 1
ATOM 658 N N . ARG A 1 91 ? -2.060 11.375 17.774 1.00 54.69 91 ARG A N 1
ATOM 659 C CA . ARG A 1 91 ? -2.732 12.676 17.889 1.00 54.69 91 ARG A CA 1
ATOM 660 C C . ARG A 1 91 ? -3.495 12.706 19.215 1.00 54.69 91 ARG A C 1
ATOM 662 O O . ARG A 1 91 ? -4.284 11.810 19.498 1.00 54.69 91 ARG A O 1
ATOM 669 N N . ASN A 1 92 ? -3.228 13.713 20.046 1.00 44.94 92 ASN A N 1
ATOM 670 C CA . ASN A 1 92 ? -4.030 13.995 21.237 1.00 44.94 92 ASN A CA 1
ATOM 671 C C . ASN A 1 92 ? -5.462 14.312 20.785 1.00 44.94 92 ASN A C 1
ATOM 673 O O . ASN A 1 92 ? -5.718 15.405 20.281 1.00 44.94 92 ASN A O 1
ATOM 677 N N . TYR A 1 93 ? -6.383 13.369 20.955 1.00 44.31 93 TYR A N 1
ATOM 678 C CA . TYR A 1 93 ? -7.808 13.669 20.891 1.00 44.31 93 TYR A CA 1
ATOM 679 C C . TYR A 1 93 ? -8.197 14.376 22.197 1.00 44.31 93 TYR A C 1
ATOM 681 O O . TYR A 1 93 ? -7.863 13.857 23.267 1.00 44.31 93 TYR A O 1
ATOM 689 N N . PRO A 1 94 ? -8.844 15.555 22.155 1.00 42.62 94 PRO A N 1
ATOM 690 C CA . PRO A 1 94 ? -9.468 16.093 23.354 1.00 42.62 94 PRO A CA 1
ATOM 691 C C . PRO A 1 94 ? -10.555 15.110 23.808 1.00 42.62 94 PRO A C 1
ATOM 693 O O . PRO A 1 94 ? -11.375 14.680 22.993 1.00 42.62 94 PRO A O 1
ATOM 696 N N . VAL A 1 95 ? -10.480 14.711 25.080 1.00 55.34 95 VAL A N 1
ATOM 697 C CA . VAL A 1 95 ? -11.517 13.939 25.784 1.00 55.34 95 VAL A CA 1
ATOM 698 C C . VAL A 1 95 ? -12.787 14.755 25.971 1.00 55.34 95 VAL A C 1
ATOM 700 O O . VAL A 1 95 ? -12.668 15.992 26.131 1.00 55.34 95 VAL A O 1
#

Mean predicted aligned error: 9.0 Å

Secondary structure (DSSP, 8-state):
-EEEEE-TTEE-TTSPP-TT-EE--HHHHHHHHHHHTT----EEEEE-SSHHHHHHHHHHHHHH-SEEEEEE---SS-SSS-S---EE-------

Sequence (95 aa):
MALVITGSELVAPGAPLGDAQIWDSNRFALTAALSDLGIEHILTYASKDDRQTLQNCILQALHEADVVSTSGGASVGDGRLRKACTASNRRNYPV

pLDDT: mean 75.29, std 16.49, range [36.66, 89.62]

Radius of gyration: 14.38 Å; Cα contacts (8 Å, |Δi|>4): 137; chains: 1; bounding box: 35×27×46 Å

Solvent-accessible surface area (backbone atoms only — not comparable to full-atom values): 5773 Å² total; per-residue (Å²): 66,22,38,39,36,36,41,75,38,54,38,63,73,90,58,86,72,58,94,85,42,46,64,51,56,63,63,55,54,52,51,50,58,38,38,76,72,69,49,81,67,68,46,78,46,80,24,48,84,43,73,67,53,39,51,54,49,51,53,54,38,43,74,80,13,48,37,30,41,66,50,58,74,84,70,90,72,77,97,78,79,90,61,85,56,74,46,69,44,84,74,86,73,85,128